Protein AF-A0A966BHV1-F1 (afdb_monomer)

pLDDT: mean 95.9, std 4.58, range [71.06, 98.38]

Radius of gyration: 10.91 Å; Cα contacts (8 Å, |Δi|>4): 56; chains: 1; bounding box: 25×23×26 Å

Nearest PDB stru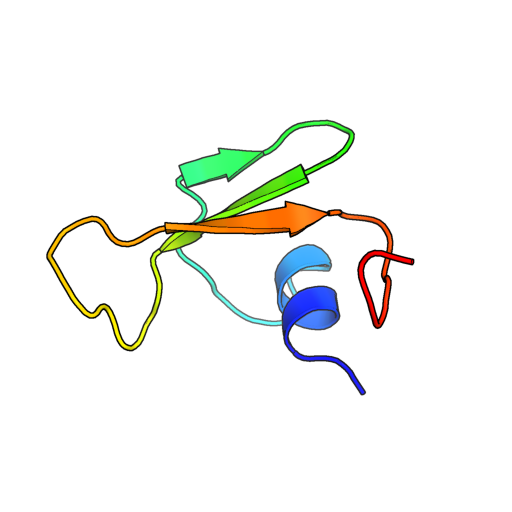ctures (foldseek):
  4egu-assembly1_B  TM=9.644E-01  e=4.227E-04  Clostridioides difficile 630
  3omf-assembly1_A  TM=9.526E-01  e=4.227E-04  Entamoeba histolytica HM-1:IMSS
  5w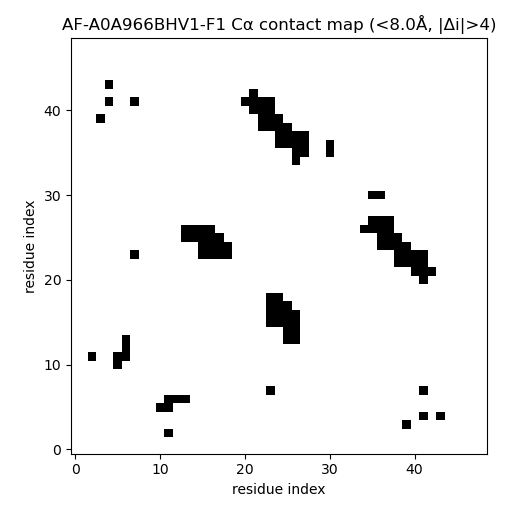aa-assembly1_B  TM=9.712E-01  e=2.667E-03  Homo sapiens
  3n1s-assembly3_I  TM=9.228E-01  e=2.848E-03  Escherichia coli
  3n1t-assembly2_E  TM=9.150E-01  e=3.249E-03  Escherichia coli

Foldseek 3Di:
DDPVQCCLVVVDDFAWPDDDPFWTKTDDPDDPDPPDIDIGTNDDDPDPD

Mean predicted aligned error: 2.55 Å

Solvent-accessible surface area (backbone atoms only — not comparable to full-atom values): 3292 Å² total; per-residue (Å²): 140,57,71,68,57,34,40,74,72,63,78,37,92,72,59,69,80,47,75,64,96,57,37,41,26,29,55,49,93,80,50,94,48,94,84,38,67,48,80,41,61,69,66,90,68,95,66,94,125

Sequence (49 aa):
MCIFCQIIAGELPAHKVYEDEQVVAILDIKPVHAGHILVLPKKHVANLE

Secondary structure (DSSP, 8-state):
--HHHHHHTTSS---EEEE-SSEEEEE-SS-SSTT-EEEEESS--SS--

Structure (mmCIF, N/CA/C/O backbone):
data_AF-A0A966BHV1-F1
#
_entry.id   AF-A0A966BHV1-F1
#
loop_
_atom_site.group_PDB
_atom_site.id
_atom_site.type_symbol
_atom_site.label_atom_id
_atom_site.label_alt_id
_atom_site.label_comp_id
_atom_site.label_asym_id
_atom_site.label_entity_id
_atom_site.label_seq_id
_atom_site.pdbx_PDB_ins_code
_atom_site.Cartn_x
_atom_site.Cartn_y
_atom_site.Cartn_z
_atom_site.occupancy
_atom_site.B_iso_or_equiv
_atom_site.auth_seq_id
_atom_site.auth_comp_id
_atom_site.auth_asym_id
_atom_site.auth_atom_id
_atom_site.pdbx_PDB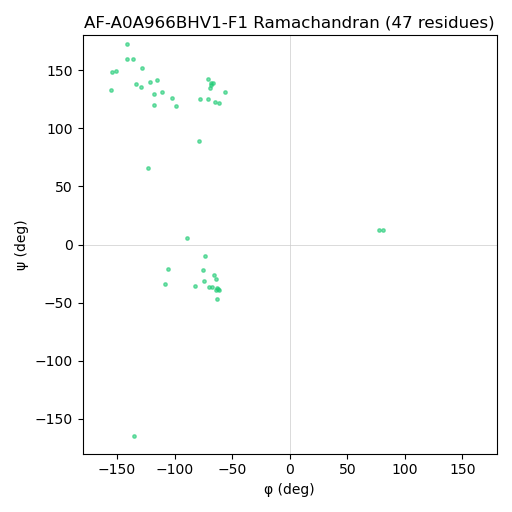_model_num
ATOM 1 N N . MET A 1 1 ? 2.386 -15.476 5.787 1.00 80.50 1 MET A N 1
ATOM 2 C CA . MET A 1 1 ? 3.330 -14.343 5.678 1.00 80.50 1 MET A CA 1
ATOM 3 C C . MET A 1 1 ? 2.877 -13.479 4.510 1.00 80.50 1 MET A C 1
ATOM 5 O O . MET A 1 1 ? 2.895 -13.970 3.391 1.00 80.50 1 MET A O 1
ATOM 9 N N . CYS A 1 2 ? 2.366 -12.271 4.762 1.00 95.62 2 CYS A N 1
ATOM 10 C CA . CYS A 1 2 ? 1.816 -1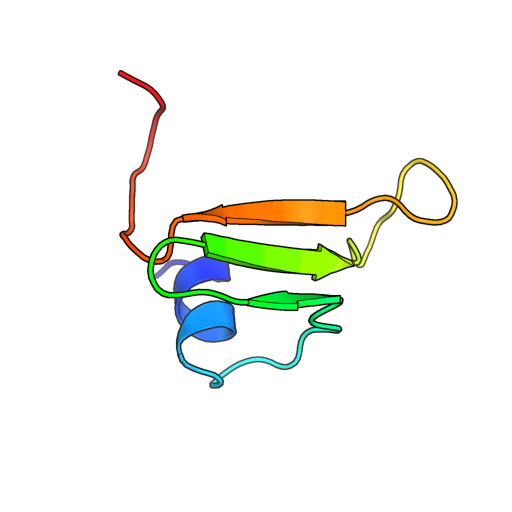1.389 3.725 1.00 95.62 2 CYS A CA 1
ATOM 11 C C . CYS A 1 2 ? 2.634 -10.097 3.661 1.00 95.62 2 CYS A C 1
ATOM 13 O O . CYS A 1 2 ? 2.693 -9.369 4.649 1.00 95.62 2 CYS A O 1
ATOM 15 N N . ILE A 1 3 ? 3.228 -9.810 2.500 1.00 96.06 3 ILE A N 1
ATOM 16 C CA . ILE A 1 3 ? 4.077 -8.627 2.280 1.00 96.06 3 ILE A CA 1
ATOM 17 C C . ILE A 1 3 ? 3.280 -7.334 2.503 1.00 96.06 3 ILE A C 1
ATOM 19 O O . ILE A 1 3 ? 3.776 -6.406 3.133 1.00 96.06 3 ILE A O 1
ATOM 23 N N . PHE A 1 4 ? 2.015 -7.287 2.070 1.00 96.69 4 PHE A N 1
ATOM 24 C CA . PHE A 1 4 ? 1.160 -6.116 2.281 1.00 96.69 4 PHE A CA 1
ATOM 25 C C . PHE A 1 4 ? 0.899 -5.841 3.765 1.00 96.69 4 PHE A C 1
ATOM 27 O O . PHE A 1 4 ? 0.922 -4.685 4.174 1.00 96.69 4 PHE A O 1
ATOM 34 N N . CYS A 1 5 ? 0.735 -6.881 4.592 1.00 97.31 5 CYS A N 1
ATOM 35 C CA . CYS A 1 5 ? 0.593 -6.697 6.038 1.00 97.31 5 CYS A CA 1
ATOM 36 C C . CYS A 1 5 ? 1.863 -6.107 6.662 1.00 97.31 5 CYS A C 1
ATOM 38 O O . CYS A 1 5 ? 1.761 -5.244 7.524 1.00 97.31 5 CYS A O 1
ATOM 40 N N . GLN A 1 6 ? 3.045 -6.530 6.206 1.00 97.75 6 GLN A N 1
ATOM 41 C CA . GLN A 1 6 ? 4.319 -5.985 6.688 1.00 97.75 6 GLN A CA 1
ATOM 42 C C . GLN A 1 6 ? 4.514 -4.522 6.272 1.00 97.75 6 GLN A C 1
ATOM 44 O O . GLN A 1 6 ? 5.014 -3.720 7.057 1.00 97.75 6 GLN A O 1
ATOM 49 N N . ILE A 1 7 ? 4.066 -4.148 5.069 1.00 97.19 7 ILE A N 1
ATOM 50 C CA . ILE A 1 7 ? 4.036 -2.748 4.623 1.00 97.19 7 ILE A CA 1
ATOM 51 C C . ILE A 1 7 ? 3.088 -1.920 5.504 1.00 97.19 7 ILE A C 1
ATOM 53 O O . ILE A 1 7 ? 3.467 -0.848 5.972 1.00 97.19 7 ILE A O 1
ATOM 57 N N . ILE A 1 8 ? 1.876 -2.420 5.771 1.00 96.62 8 ILE A N 1
ATOM 58 C CA . ILE A 1 8 ? 0.891 -1.747 6.637 1.00 96.62 8 ILE A CA 1
ATOM 59 C C . ILE A 1 8 ? 1.424 -1.603 8.073 1.00 96.62 8 ILE A C 1
ATOM 61 O O . ILE A 1 8 ? 1.228 -0.560 8.690 1.00 96.62 8 ILE A O 1
ATOM 65 N N . ALA A 1 9 ? 2.138 -2.611 8.585 1.00 96.25 9 ALA A N 1
ATOM 66 C CA . ALA A 1 9 ? 2.773 -2.590 9.904 1.00 96.25 9 ALA A CA 1
ATOM 67 C C . ALA A 1 9 ? 4.024 -1.691 9.983 1.00 96.25 9 ALA A C 1
ATOM 69 O O . ALA A 1 9 ? 4.535 -1.452 11.075 1.00 96.25 9 ALA A O 1
ATOM 70 N N . GLY A 1 10 ? 4.527 -1.189 8.849 1.00 95.44 10 GLY A N 1
ATOM 71 C CA . GLY A 1 10 ? 5.745 -0.378 8.790 1.00 95.44 10 GLY A CA 1
ATOM 72 C C . GLY A 1 10 ? 7.048 -1.177 8.902 1.00 95.44 10 GLY A C 1
ATOM 73 O O . GLY A 1 10 ? 8.108 -0.580 9.068 1.00 95.44 10 GLY A O 1
ATOM 74 N N . GLU A 1 11 ? 6.992 -2.507 8.793 1.00 97.81 11 GLU A N 1
ATOM 75 C CA . GLU A 1 11 ? 8.174 -3.381 8.781 1.00 97.81 11 GLU A CA 1
ATOM 76 C C . GLU A 1 11 ? 8.924 -3.310 7.443 1.00 97.81 11 GLU A C 1
ATOM 78 O O . GLU A 1 11 ? 10.143 -3.470 7.397 1.00 97.81 11 GLU A O 1
ATOM 83 N N . LEU A 1 12 ? 8.191 -3.071 6.349 1.00 97.00 12 LEU A N 1
ATOM 84 C CA . LEU A 1 12 ? 8.744 -2.895 5.009 1.00 97.00 12 LEU A CA 1
ATOM 85 C C . LEU A 1 12 ? 8.486 -1.473 4.497 1.00 97.00 12 LEU A C 1
ATOM 87 O O . LEU A 1 12 ? 7.396 -0.934 4.705 1.00 97.00 12 LEU A O 1
ATOM 91 N N . PRO A 1 13 ? 9.453 -0.862 3.789 1.00 96.81 13 PRO A N 1
ATOM 92 C CA . PRO A 1 13 ? 9.272 0.467 3.228 1.00 96.81 13 PRO A CA 1
ATOM 93 C C . PRO A 1 13 ? 8.280 0.440 2.059 1.00 96.81 13 PRO A C 1
ATOM 95 O O . PRO A 1 13 ? 8.300 -0.464 1.224 1.00 96.81 13 PRO A O 1
ATOM 98 N N . ALA A 1 14 ? 7.456 1.481 1.962 1.00 97.00 14 ALA A N 1
ATOM 99 C CA . ALA A 1 14 ? 6.632 1.761 0.792 1.00 97.00 14 ALA A CA 1
ATOM 100 C C . ALA A 1 14 ? 6.386 3.268 0.661 1.00 97.00 14 ALA A C 1
ATOM 102 O O . ALA A 1 14 ? 6.302 3.990 1.659 1.00 97.00 14 ALA A O 1
ATOM 103 N N . HIS A 1 15 ? 6.227 3.745 -0.573 1.00 97.62 15 HIS A N 1
ATOM 104 C CA . HIS A 1 15 ? 5.825 5.124 -0.834 1.00 97.62 15 HIS A CA 1
ATOM 105 C C . HIS A 1 15 ? 4.316 5.273 -0.618 1.00 97.62 15 HIS A C 1
ATOM 107 O O . HIS A 1 15 ? 3.532 5.086 -1.549 1.00 97.62 15 HIS A O 1
ATOM 113 N N . LYS A 1 16 ? 3.915 5.584 0.620 1.00 97.06 16 LYS A N 1
ATOM 114 C CA . LYS A 1 16 ? 2.519 5.868 0.975 1.00 97.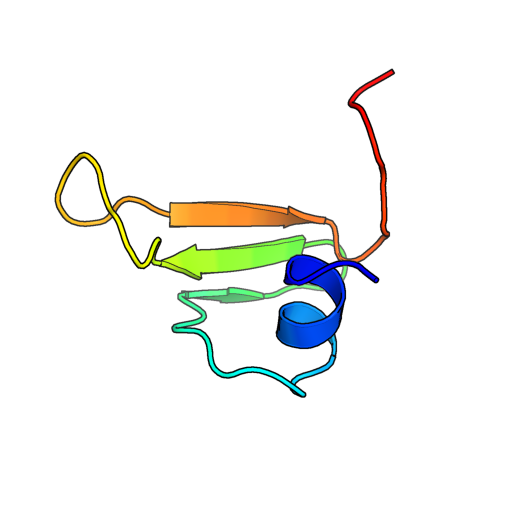06 16 LYS A CA 1
ATOM 115 C C . LYS A 1 16 ? 2.089 7.218 0.404 1.00 97.06 16 LYS A C 1
ATOM 117 O O . LYS A 1 16 ? 2.729 8.232 0.668 1.00 97.06 16 LYS A O 1
ATOM 122 N N . VAL A 1 17 ? 1.000 7.213 -0.359 1.00 97.81 17 VAL A N 1
ATOM 123 C CA . VAL A 1 17 ? 0.389 8.422 -0.943 1.00 97.81 17 VAL A CA 1
ATOM 124 C C . VAL A 1 17 ? -0.899 8.821 -0.225 1.00 97.81 17 VAL A C 1
ATOM 126 O O . VAL A 1 17 ? -1.303 9.977 -0.295 1.00 97.81 17 VAL A O 1
ATOM 129 N N . TYR A 1 18 ? -1.529 7.877 0.477 1.00 98.31 18 TYR A N 1
ATOM 130 C CA . TYR A 1 18 ? -2.726 8.100 1.281 1.00 98.31 18 TYR A CA 1
ATOM 131 C C . TYR A 1 18 ? -2.820 7.058 2.399 1.00 98.31 18 TYR A C 1
ATOM 133 O O . TYR A 1 18 ? -2.395 5.914 2.224 1.00 98.31 18 TYR A O 1
ATOM 141 N N . GLU A 1 19 ? -3.389 7.440 3.538 1.00 98.00 19 GLU A N 1
ATOM 142 C CA . GLU A 1 19 ? -3.676 6.538 4.649 1.00 98.00 19 GLU A CA 1
ATOM 143 C C . GLU A 1 19 ? -4.829 7.092 5.491 1.00 98.00 19 GLU A C 1
ATOM 145 O O . GLU A 1 19 ? -4.811 8.264 5.871 1.00 98.00 19 GLU A O 1
ATOM 150 N N . ASP A 1 20 ? -5.798 6.235 5.809 1.00 97.88 20 ASP A N 1
ATOM 151 C CA . ASP A 1 20 ? -6.876 6.520 6.757 1.00 97.88 20 ASP A CA 1
ATOM 152 C C . ASP A 1 20 ? -7.096 5.3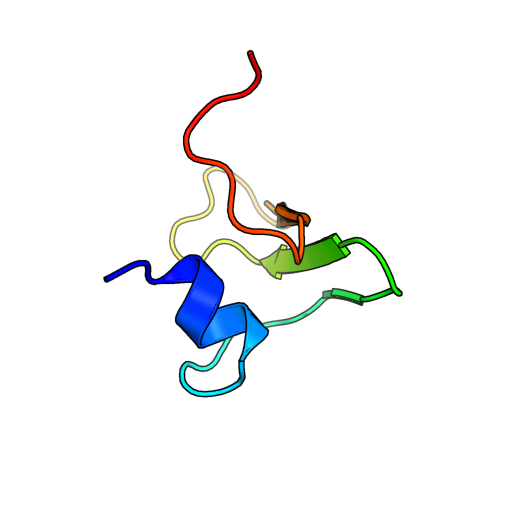33 7.717 1.00 97.88 20 ASP A C 1
ATOM 154 O O . ASP A 1 20 ? -6.229 4.470 7.879 1.00 97.88 20 ASP A O 1
ATOM 158 N N . GLU A 1 21 ? -8.227 5.296 8.421 1.00 97.88 21 GLU A N 1
ATOM 159 C CA . GLU A 1 21 ? -8.553 4.224 9.369 1.00 97.88 21 GLU A CA 1
ATOM 160 C C . GLU A 1 21 ? -8.761 2.851 8.710 1.00 97.88 21 GLU A C 1
ATOM 162 O O . GLU A 1 21 ? -8.539 1.823 9.353 1.00 97.88 21 GLU A O 1
ATOM 167 N N . GLN A 1 22 ? -9.167 2.806 7.441 1.00 97.31 22 GLN A N 1
ATOM 168 C CA . GLN A 1 22 ? -9.584 1.585 6.752 1.00 97.31 22 GLN A CA 1
ATOM 169 C C . GLN A 1 22 ? -8.571 1.117 5.709 1.00 97.31 22 GLN A C 1
ATOM 171 O O . GLN A 1 22 ? -8.417 -0.094 5.512 1.00 97.31 22 GLN A O 1
ATOM 176 N N . VAL A 1 23 ? -7.878 2.042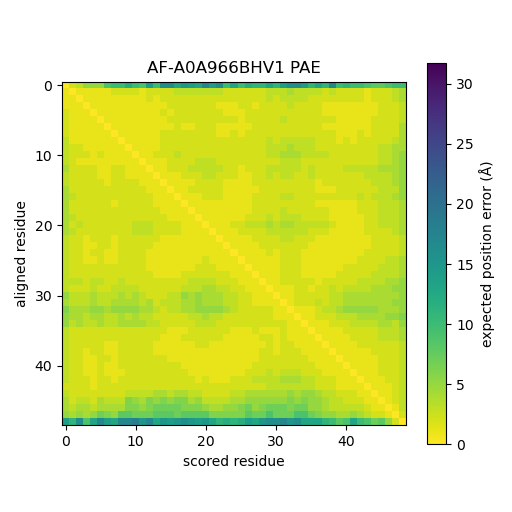 5.046 1.00 98.06 23 VAL A N 1
ATOM 177 C CA . VAL A 1 23 ? -7.035 1.749 3.886 1.00 98.06 23 VAL A CA 1
ATOM 178 C C . VAL A 1 23 ? -5.686 2.466 3.925 1.00 98.06 23 VAL A C 1
ATOM 180 O O . VAL A 1 23 ? -5.482 3.476 4.600 1.00 98.06 23 VAL A O 1
ATOM 183 N N . VAL A 1 24 ? -4.747 1.925 3.153 1.00 98.12 24 VAL A N 1
ATOM 184 C CA . VAL A 1 24 ? -3.466 2.547 2.806 1.00 98.12 24 VAL A CA 1
ATOM 185 C C . VAL A 1 24 ? -3.310 2.482 1.293 1.00 98.12 24 VAL A C 1
ATOM 187 O O . VAL A 1 24 ? -3.544 1.432 0.696 1.00 98.12 24 VAL A O 1
ATOM 190 N N . ALA A 1 25 ? -2.882 3.577 0.670 1.00 98.38 25 ALA A N 1
ATOM 191 C CA . ALA A 1 25 ? -2.531 3.597 -0.743 1.00 98.38 25 ALA A CA 1
ATOM 192 C C . ALA A 1 25 ? -1.021 3.790 -0.923 1.00 98.38 25 ALA A C 1
ATOM 194 O O . ALA A 1 25 ? -0.430 4.698 -0.328 1.00 98.38 25 ALA A O 1
ATOM 195 N N . ILE A 1 26 ? -0.401 2.952 -1.753 1.00 98.31 26 ILE A N 1
ATOM 196 C CA . ILE A 1 26 ? 1.044 2.970 -2.027 1.00 98.31 26 ILE A CA 1
ATOM 197 C C . ILE A 1 26 ? 1.330 3.005 -3.525 1.00 98.31 26 ILE A C 1
ATOM 199 O O . ILE A 1 26 ? 0.551 2.474 -4.312 1.00 98.31 26 ILE A O 1
ATOM 203 N N . LEU A 1 27 ? 2.470 3.573 -3.922 1.00 98.06 27 LEU A N 1
ATOM 204 C CA . LEU A 1 27 ? 2.969 3.397 -5.288 1.00 98.06 27 LEU A CA 1
ATOM 205 C C . LEU A 1 27 ? 3.412 1.952 -5.520 1.00 98.06 27 LEU A C 1
ATOM 207 O O . LEU A 1 27 ? 4.094 1.356 -4.681 1.00 98.06 27 LEU A O 1
ATOM 211 N N . ASP A 1 28 ? 3.057 1.420 -6.684 1.00 97.12 28 ASP A N 1
ATOM 212 C CA . ASP A 1 28 ? 3.551 0.126 -7.137 1.00 97.12 28 ASP A CA 1
ATOM 213 C C . ASP A 1 28 ? 5.050 0.218 -7.476 1.00 97.12 28 ASP A C 1
ATOM 215 O O . ASP A 1 28 ? 5.497 1.153 -8.143 1.00 97.12 28 ASP A O 1
ATOM 219 N N . ILE A 1 29 ? 5.835 -0.764 -7.026 1.00 95.81 29 ILE A N 1
ATOM 220 C CA . ILE A 1 29 ? 7.270 -0.876 -7.328 1.00 95.81 29 ILE A CA 1
ATOM 221 C C . ILE A 1 29 ? 7.529 -1.371 -8.760 1.00 95.81 29 ILE A C 1
ATOM 223 O O . ILE A 1 29 ? 8.603 -1.132 -9.315 1.00 95.81 29 ILE A O 1
ATOM 227 N N . LYS A 1 30 ? 6.553 -2.047 -9.377 1.00 96.31 30 LYS A N 1
ATOM 228 C CA . LYS A 1 30 ? 6.568 -2.475 -10.784 1.00 96.31 30 LYS A CA 1
ATOM 229 C C . LYS A 1 30 ? 5.345 -1.898 -11.508 1.00 96.31 30 LYS A C 1
ATOM 231 O O . LYS A 1 30 ? 4.461 -2.647 -11.923 1.00 96.31 30 LYS A O 1
ATOM 236 N N . PRO A 1 31 ? 5.277 -0.567 -11.660 1.00 96.69 31 PRO A N 1
ATOM 237 C CA . PRO A 1 31 ? 4.104 0.086 -12.213 1.00 96.69 31 PRO A CA 1
ATOM 238 C C . PRO A 1 31 ? 3.934 -0.243 -13.701 1.00 96.69 31 PRO A C 1
ATOM 240 O O . PRO A 1 31 ? 4.898 -0.219 -14.465 1.00 96.69 31 PRO A O 1
ATOM 243 N N . VAL A 1 32 ? 2.692 -0.483 -14.132 1.00 97.06 32 VAL A N 1
ATOM 244 C CA . VAL A 1 32 ? 2.358 -0.600 -15.565 1.00 97.06 32 VAL A CA 1
ATOM 245 C C . VAL A 1 32 ? 2.458 0.770 -16.251 1.00 97.06 32 VAL A C 1
ATOM 247 O O . VAL A 1 32 ? 2.930 0.877 -17.381 1.00 97.06 32 VAL A O 1
ATOM 250 N N . HIS A 1 33 ? 2.067 1.833 -15.538 1.00 97.06 33 HIS A N 1
ATOM 251 C CA . HIS A 1 33 ? 2.131 3.225 -15.983 1.00 97.06 33 HIS A CA 1
ATOM 252 C C . HIS A 1 33 ? 2.543 4.155 -14.835 1.00 97.06 33 HIS A C 1
ATOM 254 O O . HIS A 1 33 ? 2.396 3.817 -13.660 1.00 97.06 33 HIS A O 1
ATOM 260 N N . ALA A 1 34 ? 3.040 5.348 -15.170 1.00 97.00 34 ALA A N 1
ATOM 261 C CA . ALA A 1 34 ? 3.409 6.350 -14.175 1.00 97.00 34 ALA A CA 1
ATOM 262 C C . ALA A 1 34 ? 2.219 6.690 -13.261 1.00 97.00 34 ALA A C 1
ATOM 264 O O . ALA A 1 34 ? 1.115 6.950 -13.736 1.00 97.00 34 ALA A O 1
ATOM 265 N N . GLY A 1 35 ? 2.459 6.687 -11.948 1.00 95.94 35 GLY A N 1
ATOM 266 C CA . GLY A 1 35 ? 1.422 6.944 -10.947 1.00 95.94 35 GLY A CA 1
ATOM 267 C C . GLY A 1 35 ? 0.526 5.745 -10.619 1.00 95.94 35 GLY A C 1
ATOM 268 O O . GLY A 1 35 ? -0.495 5.941 -9.969 1.00 95.94 35 GLY A O 1
ATOM 269 N N . HIS A 1 36 ? 0.875 4.520 -11.036 1.00 98.25 36 HIS A N 1
ATOM 270 C CA . HIS A 1 36 ? 0.136 3.321 -10.631 1.00 98.25 36 HIS A CA 1
ATOM 271 C C . HIS A 1 36 ? 0.188 3.131 -9.106 1.00 98.25 36 HIS A C 1
ATOM 273 O O . HIS A 1 36 ? 1.265 3.033 -8.512 1.00 98.25 36 HIS A O 1
ATOM 279 N N . ILE A 1 37 ? -0.992 3.095 -8.488 1.00 97.88 37 ILE A N 1
ATOM 280 C CA . ILE A 1 37 ? -1.184 3.035 -7.039 1.00 97.88 37 ILE A CA 1
ATOM 281 C C . ILE A 1 37 ? -1.991 1.787 -6.689 1.00 97.88 37 ILE A C 1
ATOM 283 O O . ILE A 1 37 ? -2.977 1.470 -7.353 1.00 97.88 37 ILE A O 1
ATOM 287 N N . LEU A 1 38 ? -1.601 1.123 -5.603 1.00 97.50 38 LEU A N 1
ATOM 288 C CA . LEU A 1 38 ? -2.342 0.029 -4.987 1.00 97.50 38 LEU A CA 1
ATOM 289 C C . LEU A 1 38 ? -3.068 0.551 -3.747 1.00 97.50 38 LEU A C 1
ATOM 291 O O . LEU A 1 38 ? -2.428 1.114 -2.860 1.00 97.50 38 LEU A O 1
ATOM 295 N N . VAL A 1 39 ? -4.385 0.341 -3.673 1.00 97.56 39 VAL A N 1
ATOM 296 C CA . VAL A 1 39 ? -5.196 0.626 -2.480 1.00 97.56 39 VAL A CA 1
ATOM 297 C C . VAL A 1 39 ? -5.409 -0.678 -1.722 1.00 97.56 39 VAL A C 1
ATOM 299 O O . VAL A 1 39 ? -5.963 -1.635 -2.260 1.00 97.56 39 VAL A O 1
ATOM 302 N N . LEU A 1 40 ? -4.942 -0.719 -0.479 1.00 96.88 40 LEU A N 1
ATOM 303 C CA . LEU A 1 40 ? -4.898 -1.915 0.352 1.00 96.88 40 LEU A CA 1
ATOM 304 C C . LEU A 1 40 ? -5.770 -1.708 1.599 1.00 96.88 40 LEU A C 1
ATOM 306 O O . LEU A 1 40 ? -5.576 -0.712 2.302 1.00 96.88 40 LEU A O 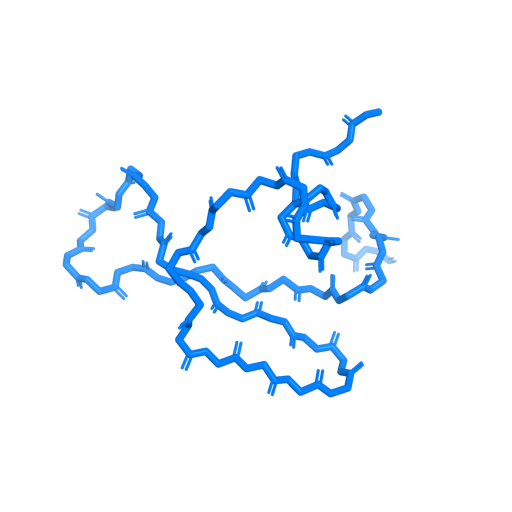1
ATOM 310 N N . PRO A 1 41 ? -6.692 -2.630 1.931 1.00 97.31 41 PRO A N 1
ATOM 311 C CA . PRO A 1 41 ? -7.367 -2.600 3.221 1.00 97.31 41 PRO A CA 1
ATOM 312 C C . PRO A 1 41 ? -6.367 -2.888 4.347 1.00 97.31 41 PRO A C 1
ATOM 314 O O . PRO A 1 41 ? -5.536 -3.792 4.242 1.00 97.31 41 PRO A O 1
ATOM 317 N N . LYS A 1 42 ? -6.475 -2.158 5.463 1.00 96.88 42 LYS A N 1
ATOM 318 C CA . LYS A 1 42 ? -5.677 -2.423 6.674 1.00 96.88 42 LYS A CA 1
ATOM 319 C C . LYS A 1 42 ? -5.998 -3.788 7.282 1.00 96.88 42 LYS A C 1
ATOM 321 O O . LYS A 1 42 ? -5.132 -4.432 7.873 1.00 96.88 42 LYS A O 1
ATOM 326 N N . LYS A 1 43 ? -7.239 -4.254 7.113 1.00 96.12 43 LYS A N 1
ATOM 327 C CA . LYS A 1 43 ? -7.645 -5.617 7.458 1.00 96.12 43 LYS A CA 1
ATOM 328 C C . LYS A 1 43 ? -7.170 -6.586 6.377 1.00 96.12 43 LYS A C 1
ATOM 330 O O . LYS A 1 43 ? -7.529 -6.445 5.213 1.00 96.12 43 LYS A O 1
ATOM 335 N N . HIS A 1 44 ? -6.433 -7.617 6.785 1.00 96.56 44 HIS A N 1
ATOM 336 C CA . HIS A 1 44 ? -6.043 -8.691 5.880 1.00 96.56 44 HIS A CA 1
ATOM 337 C C . HIS A 1 44 ? -7.271 -9.469 5.385 1.00 96.56 44 HIS A C 1
ATOM 339 O O . HIS A 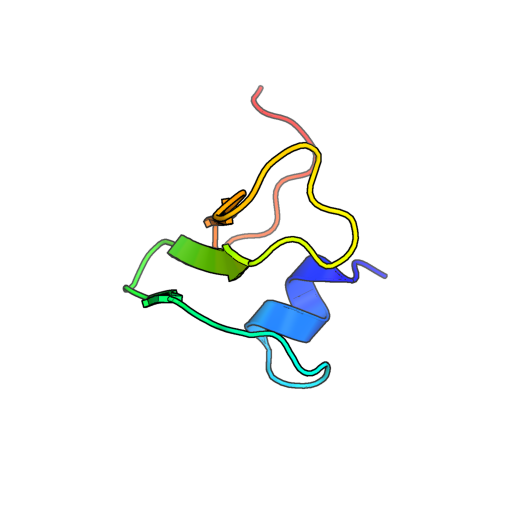1 44 ? -8.020 -10.033 6.185 1.00 96.56 44 HIS A O 1
ATOM 345 N N . VAL A 1 45 ? -7.435 -9.520 4.066 1.00 95.12 45 VAL A N 1
ATOM 346 C CA . VAL A 1 45 ? -8.423 -10.338 3.354 1.00 95.12 45 VAL A CA 1
ATOM 347 C C . VAL A 1 45 ? -7.723 -11.031 2.188 1.00 95.12 45 VAL A C 1
ATOM 349 O O . VAL A 1 45 ? -6.868 -10.433 1.537 1.00 95.12 45 VAL A O 1
ATOM 352 N N . ALA A 1 46 ? -8.036 -12.307 1.960 1.00 92.88 46 ALA A N 1
ATOM 353 C CA . ALA A 1 46 ? -7.401 -13.090 0.900 1.00 92.88 46 ALA A CA 1
ATOM 354 C C . ALA A 1 46 ? -8.054 -12.850 -0.469 1.00 92.88 46 ALA A C 1
ATOM 356 O O . ALA A 1 46 ? -7.357 -12.825 -1.476 1.00 92.88 46 ALA A O 1
ATOM 357 N N . ASN A 1 47 ? -9.377 -12.658 -0.482 1.00 93.00 47 ASN A N 1
ATOM 358 C CA . ASN A 1 47 ? -10.212 -12.490 -1.670 1.00 93.00 47 ASN A CA 1
ATOM 359 C C . ASN A 1 47 ? -11.302 -11.436 -1.397 1.00 93.00 47 ASN A C 1
ATOM 361 O O . ASN A 1 47 ? -11.449 -10.977 -0.264 1.00 93.00 47 ASN A O 1
ATOM 365 N N . LEU A 1 48 ? -12.054 -11.066 -2.436 1.00 88.19 48 LEU A N 1
ATOM 366 C CA . LEU A 1 48 ? -13.141 -10.075 -2.389 1.00 88.19 48 LEU A CA 1
ATOM 367 C C . LEU A 1 48 ? -14.525 -10.659 -2.042 1.00 88.19 48 LEU A C 1
ATOM 369 O O . LEU A 1 48 ? -15.513 -9.935 -2.123 1.00 88.19 48 LEU A O 1
ATOM 373 N N . GLU A 1 49 ? -14.597 -11.950 -1.718 1.00 71.06 49 GLU A N 1
ATOM 374 C CA . GLU A 1 49 ? -15.850 -12.671 -1.437 1.00 71.06 49 GLU A CA 1
ATOM 375 C C . GLU A 1 49 ? -16.469 -12.316 -0.078 1.00 71.06 49 GLU A C 1
ATOM 377 O O . GLU A 1 49 ? -15.707 -12.162 0.908 1.00 71.06 49 GLU A O 1
#